Protein AF-A0A562S0W4-F1 (afdb_monomer_lite)

Sequence (89 aa):
MEPKIIAKQILDFQKTLLNNFYTTHAAVQDQGEKITRQILDPLPQVPQQTKDLVHNWITTVRQGQEKVKKFQDESLNRMERFIQETPQN

Foldseek 3Di:
DVVLVVLVVVLVVVVVVVVVVLVVVLVVLVVVVVVCCVPPVPDPPDDPVNVVVVVVVSVVVVVVSVVVVVVSVVVSVVSVVVSVPDDDD

Structure (mmCIF, N/CA/C/O backbone):
data_AF-A0A562S0W4-F1
#
_entry.id   AF-A0A562S0W4-F1
#
loop_
_atom_site.group_PDB
_atom_site.id
_atom_site.type_symbol
_atom_site.label_atom_id
_atom_site.label_alt_id
_atom_site.label_comp_id
_atom_site.label_asym_id
_atom_site.label_entity_id
_atom_site.label_seq_id
_atom_site.pdbx_PDB_ins_code
_atom_site.Cartn_x
_atom_site.Cartn_y
_atom_site.Cartn_z
_atom_site.occupancy
_atom_site.B_iso_or_equiv
_atom_site.auth_seq_id
_atom_site.auth_comp_id
_atom_site.auth_asym_id
_atom_site.auth_atom_id
_atom_site.pdbx_PDB_model_num
ATOM 1 N N . MET A 1 1 ? 19.038 -3.954 -30.781 1.00 65.38 1 MET A N 1
ATOM 2 C CA . MET A 1 1 ? 17.951 -4.917 -30.455 1.00 65.38 1 MET A CA 1
ATOM 3 C C . MET A 1 1 ? 18.071 -5.502 -29.044 1.00 65.38 1 MET A C 1
ATOM 5 O O . MET A 1 1 ? 17.128 -5.338 -28.282 1.00 65.38 1 MET A O 1
ATOM 9 N N . GLU A 1 2 ? 19.208 -6.093 -28.660 1.00 83.62 2 GLU A N 1
ATOM 10 C CA . GLU A 1 2 ? 19.436 -6.701 -27.327 1.00 83.62 2 GLU A CA 1
ATOM 11 C C . GLU A 1 2 ? 19.112 -5.791 -26.115 1.00 83.62 2 GLU A C 1
ATOM 13 O O . GLU A 1 2 ? 18.322 -6.201 -25.264 1.00 83.62 2 GLU A O 1
ATOM 18 N N . PRO A 1 3 ? 19.587 -4.527 -26.030 1.00 85.38 3 PRO A N 1
ATOM 19 C CA . PRO A 1 3 ? 19.365 -3.711 -24.828 1.00 85.38 3 PRO A CA 1
ATOM 20 C C . PRO A 1 3 ? 17.890 -3.379 -24.574 1.00 85.38 3 PRO A C 1
ATOM 22 O O . PRO A 1 3 ? 17.438 -3.353 -23.433 1.00 85.38 3 PRO A O 1
ATOM 25 N N . LYS A 1 4 ? 17.117 -3.160 -25.646 1.00 87.12 4 LYS A N 1
ATOM 26 C CA . LYS A 1 4 ? 15.680 -2.857 -25.574 1.00 87.12 4 LYS A CA 1
ATOM 27 C C . LYS A 1 4 ? 14.873 -4.074 -25.110 1.00 87.12 4 LYS A C 1
ATOM 29 O O . LYS A 1 4 ? 13.912 -3.916 -24.362 1.00 87.12 4 LYS A O 1
ATOM 34 N N . ILE A 1 5 ? 15.275 -5.276 -25.529 1.00 89.81 5 ILE A N 1
ATOM 35 C CA . ILE A 1 5 ? 14.658 -6.539 -25.100 1.00 89.81 5 ILE A CA 1
ATOM 36 C C . ILE A 1 5 ? 14.950 -6.789 -23.617 1.00 89.81 5 ILE A C 1
ATOM 38 O O . ILE A 1 5 ? 14.016 -7.029 -22.854 1.00 89.81 5 ILE A O 1
ATOM 42 N N . ILE A 1 6 ? 16.210 -6.646 -23.194 1.00 92.38 6 ILE A N 1
ATOM 43 C CA . ILE A 1 6 ? 16.618 -6.804 -21.789 1.00 92.38 6 ILE A CA 1
ATOM 44 C C . ILE A 1 6 ? 15.893 -5.787 -20.896 1.00 92.38 6 ILE A C 1
ATOM 46 O O . ILE A 1 6 ? 15.320 -6.157 -19.872 1.00 92.38 6 ILE A O 1
ATOM 50 N N . ALA A 1 7 ? 15.845 -4.512 -21.300 1.00 92.62 7 ALA A N 1
ATOM 51 C CA . ALA A 1 7 ? 15.137 -3.472 -20.554 1.00 92.62 7 ALA A CA 1
ATOM 52 C C . ALA A 1 7 ? 13.641 -3.788 -20.396 1.00 92.62 7 ALA A C 1
ATOM 54 O O . ALA A 1 7 ? 13.086 -3.619 -19.309 1.00 92.62 7 ALA A O 1
ATOM 55 N N . LYS A 1 8 ? 12.992 -4.295 -21.454 1.00 93.50 8 LYS A N 1
ATOM 56 C CA . LYS A 1 8 ? 11.591 -4.725 -21.395 1.00 93.50 8 LYS A CA 1
ATOM 57 C C . LYS A 1 8 ? 11.391 -5.892 -20.424 1.00 93.50 8 LYS A C 1
ATOM 59 O O . LYS A 1 8 ? 10.488 -5.832 -19.599 1.00 93.50 8 LYS A O 1
ATOM 64 N N . GLN A 1 9 ? 12.249 -6.910 -20.471 1.00 95.12 9 GLN A N 1
ATOM 65 C CA . GLN A 1 9 ? 12.167 -8.061 -19.564 1.00 95.12 9 GLN A CA 1
ATOM 66 C C . GLN A 1 9 ? 12.324 -7.656 -18.091 1.00 95.12 9 GLN A C 1
ATOM 68 O O . GLN A 1 9 ? 11.560 -8.115 -17.243 1.00 95.12 9 GLN A O 1
ATOM 73 N N . ILE A 1 10 ? 13.272 -6.762 -17.785 1.00 95.44 10 ILE A N 1
ATOM 74 C CA . ILE A 1 10 ? 13.457 -6.225 -16.429 1.00 95.44 10 ILE A CA 1
ATOM 75 C C . ILE A 1 10 ? 12.208 -5.460 -15.979 1.00 95.44 10 ILE A C 1
ATOM 77 O O . ILE A 1 10 ? 11.756 -5.635 -14.846 1.00 95.44 10 ILE A O 1
ATOM 81 N N . LEU 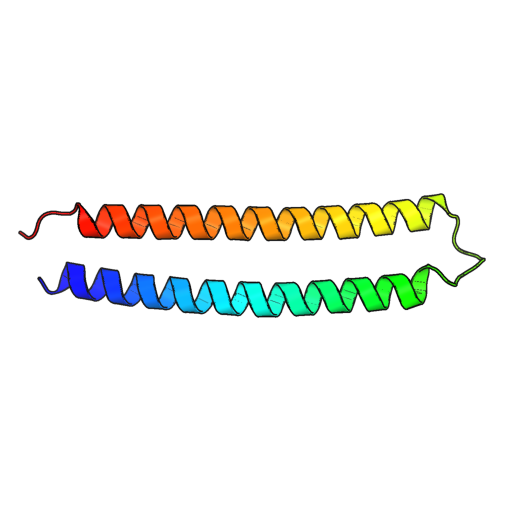A 1 11 ? 11.625 -4.641 -16.858 1.00 96.19 11 LEU A N 1
ATOM 82 C CA . LEU A 1 11 ? 10.412 -3.891 -16.547 1.00 96.19 11 LEU A CA 1
ATOM 83 C C . LEU A 1 11 ? 9.214 -4.816 -16.285 1.00 96.19 11 LEU A C 1
ATOM 85 O O . LEU A 1 11 ? 8.485 -4.609 -15.316 1.00 96.19 11 LEU A O 1
ATOM 89 N N . ASP A 1 12 ? 9.020 -5.847 -17.107 1.00 96.25 12 ASP A N 1
ATOM 90 C CA . ASP A 1 12 ? 7.934 -6.820 -16.942 1.00 96.25 12 ASP A CA 1
ATOM 91 C C . ASP A 1 12 ? 8.089 -7.618 -15.634 1.00 96.25 12 ASP A C 1
ATOM 93 O O . ASP A 1 12 ? 7.113 -7.851 -14.908 1.00 96.25 12 ASP A O 1
ATOM 97 N N . PHE A 1 13 ? 9.329 -7.956 -15.267 1.00 96.88 13 PHE A N 1
ATOM 98 C CA . PHE A 1 13 ? 9.647 -8.547 -13.969 1.00 96.88 13 PHE A CA 1
ATOM 99 C C . PHE A 1 13 ? 9.300 -7.604 -12.807 1.00 96.88 13 PHE A C 1
ATOM 101 O O . PHE A 1 13 ? 8.600 -8.008 -11.877 1.00 96.88 13 PHE A O 1
ATOM 108 N N . GLN A 1 14 ? 9.718 -6.335 -12.872 1.00 95.69 14 GLN A N 1
ATOM 109 C CA . GLN A 1 14 ? 9.403 -5.330 -11.850 1.00 95.69 14 GLN A CA 1
ATOM 110 C C . GLN A 1 14 ? 7.894 -5.110 -11.702 1.00 95.69 14 GLN A C 1
ATOM 112 O O . GLN A 1 14 ? 7.397 -5.081 -10.577 1.00 95.69 14 GLN A O 1
ATOM 117 N N . LYS A 1 15 ? 7.153 -5.013 -12.814 1.00 96.38 15 LYS A N 1
ATOM 118 C CA . LYS A 1 15 ? 5.682 -4.931 -12.813 1.00 96.38 15 LYS A CA 1
ATOM 119 C C . LYS A 1 15 ? 5.064 -6.105 -12.061 1.00 96.38 15 LYS A C 1
ATOM 121 O O . LYS A 1 15 ? 4.226 -5.906 -11.184 1.00 96.38 15 LYS A O 1
ATOM 126 N N . THR A 1 16 ? 5.496 -7.322 -12.382 1.00 97.06 16 THR A N 1
ATOM 127 C CA . THR A 1 16 ? 4.991 -8.546 -11.748 1.00 97.06 16 THR A CA 1
ATOM 128 C C . THR A 1 16 ? 5.277 -8.557 -10.249 1.00 97.06 16 THR A C 1
ATOM 130 O O . THR A 1 16 ? 4.365 -8.759 -9.447 1.00 97.06 16 THR A O 1
ATOM 133 N N . LEU A 1 17 ? 6.525 -8.284 -9.857 1.00 96.88 17 LEU A N 1
ATOM 134 C CA . LEU A 1 17 ? 6.922 -8.241 -8.451 1.00 96.88 17 LEU A CA 1
ATOM 135 C C . LEU A 1 17 ? 6.133 -7.201 -7.654 1.00 96.88 17 LEU A C 1
ATOM 137 O O . LEU A 1 17 ? 5.607 -7.523 -6.591 1.00 96.88 17 LEU A O 1
ATOM 141 N N . LEU A 1 18 ? 6.044 -5.968 -8.158 1.00 95.50 18 LEU A N 1
ATOM 142 C CA . LEU A 1 18 ? 5.375 -4.871 -7.460 1.00 95.50 18 LEU A CA 1
ATOM 143 C C . LEU A 1 18 ? 3.864 -5.107 -7.348 1.00 95.50 18 LEU A C 1
ATOM 145 O O . LEU A 1 18 ? 3.290 -4.843 -6.294 1.00 95.50 18 LEU A O 1
ATOM 149 N N . ASN A 1 19 ? 3.227 -5.673 -8.378 1.00 95.56 19 ASN A N 1
ATOM 150 C CA . ASN A 1 19 ? 1.810 -6.042 -8.321 1.00 95.56 19 ASN A CA 1
ATOM 151 C C . ASN A 1 19 ? 1.539 -7.144 -7.291 1.00 95.56 19 ASN A C 1
ATOM 153 O O . ASN A 1 19 ? 0.592 -7.036 -6.507 1.00 95.56 19 ASN A O 1
ATOM 157 N N . ASN A 1 20 ? 2.378 -8.181 -7.256 1.00 95.88 20 ASN A N 1
ATOM 158 C CA . ASN A 1 20 ? 2.249 -9.256 -6.275 1.00 95.88 20 ASN A CA 1
ATOM 159 C C . ASN A 1 20 ? 2.484 -8.736 -4.855 1.00 95.88 20 ASN A C 1
ATOM 161 O O . ASN A 1 20 ? 1.694 -9.018 -3.956 1.00 95.88 20 ASN A O 1
ATOM 165 N N . PHE A 1 21 ? 3.529 -7.926 -4.662 1.00 94.69 21 PHE A N 1
ATOM 166 C CA . PHE A 1 21 ? 3.814 -7.285 -3.382 1.00 94.69 21 PHE A CA 1
ATOM 167 C C . PHE A 1 21 ? 2.636 -6.428 -2.913 1.00 94.69 21 PHE A C 1
ATOM 169 O O . PHE A 1 21 ? 2.185 -6.587 -1.781 1.00 94.69 21 PHE A O 1
ATOM 176 N N . TYR A 1 22 ? 2.097 -5.571 -3.785 1.00 95.31 22 TYR A N 1
ATOM 177 C CA . TYR A 1 22 ? 0.947 -4.733 -3.459 1.00 95.31 22 TYR A CA 1
ATOM 178 C C . TYR A 1 22 ? -0.271 -5.561 -3.050 1.00 95.31 22 TYR A C 1
ATOM 180 O O . TYR A 1 22 ? -0.902 -5.255 -2.043 1.00 95.31 22 TYR A O 1
ATOM 188 N N . THR A 1 23 ? -0.578 -6.61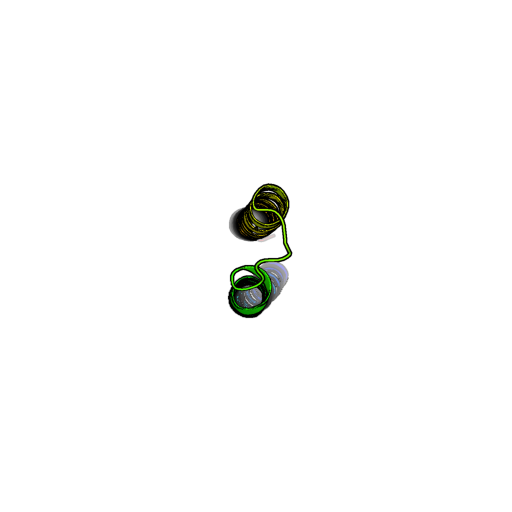7 -3.805 1.00 95.06 23 THR A N 1
ATOM 189 C CA . THR A 1 23 ? -1.730 -7.491 -3.542 1.00 95.06 23 THR A CA 1
ATOM 190 C C . THR A 1 23 ? -1.607 -8.166 -2.178 1.00 95.06 23 THR A C 1
ATOM 192 O O . THR A 1 23 ? -2.532 -8.105 -1.370 1.00 95.06 23 THR A O 1
ATOM 195 N N . THR A 1 24 ? -0.443 -8.751 -1.882 1.00 96.56 24 THR A N 1
ATOM 196 C CA . THR A 1 24 ? -0.176 -9.378 -0.581 1.00 96.56 24 THR A CA 1
ATOM 197 C C . THR A 1 24 ? -0.230 -8.355 0.550 1.00 96.56 24 THR A C 1
ATOM 199 O O . THR A 1 24 ? -0.856 -8.603 1.578 1.00 96.56 24 THR A O 1
ATOM 202 N N . HIS A 1 25 ? 0.381 -7.186 0.361 1.00 93.75 25 HIS A N 1
ATOM 203 C CA . HIS A 1 25 ? 0.369 -6.119 1.356 1.00 93.75 25 HIS A CA 1
ATOM 204 C C . HIS A 1 25 ? -1.056 -5.610 1.633 1.00 93.75 25 HIS A C 1
ATOM 206 O O . HIS A 1 25 ? -1.420 -5.424 2.791 1.00 93.75 25 HIS A O 1
ATOM 212 N N . ALA A 1 26 ? -1.882 -5.433 0.594 1.00 95.44 26 ALA A N 1
ATOM 213 C CA . ALA A 1 26 ? -3.285 -5.034 0.727 1.00 95.44 26 ALA A CA 1
ATOM 214 C C . ALA A 1 26 ? -4.083 -6.053 1.541 1.00 95.44 26 ALA A C 1
ATOM 216 O O . ALA A 1 26 ? -4.767 -5.679 2.488 1.00 95.44 26 ALA A O 1
ATOM 217 N N . ALA A 1 27 ? -3.920 -7.344 1.241 1.00 96.00 27 ALA A N 1
ATOM 218 C CA . ALA A 1 27 ? -4.593 -8.406 1.979 1.00 96.00 27 ALA A CA 1
ATOM 219 C C . ALA A 1 27 ? -4.199 -8.428 3.468 1.00 96.00 27 ALA A C 1
ATOM 221 O O . ALA A 1 27 ? -5.065 -8.559 4.335 1.00 96.00 27 ALA A O 1
ATOM 222 N N . VAL A 1 28 ? -2.907 -8.259 3.778 1.00 96.12 28 VAL A N 1
ATOM 223 C CA . VAL A 1 28 ? -2.419 -8.175 5.166 1.00 96.12 28 VAL A CA 1
ATOM 224 C C . VAL A 1 28 ? -3.010 -6.962 5.879 1.00 96.12 28 VAL A C 1
ATOM 226 O O . VAL A 1 28 ? -3.454 -7.078 7.021 1.00 96.12 28 VAL A O 1
ATOM 229 N N . GLN A 1 29 ? -3.050 -5.810 5.212 1.00 95.06 29 GLN A N 1
ATOM 230 C CA . GLN A 1 29 ? -3.605 -4.591 5.784 1.00 95.06 29 GLN A CA 1
ATOM 231 C C . GLN A 1 29 ? -5.114 -4.712 6.044 1.00 95.06 29 GLN A C 1
ATOM 233 O O . GLN A 1 29 ? -5.571 -4.341 7.125 1.00 95.06 29 GLN A O 1
ATOM 238 N N . ASP A 1 30 ? -5.878 -5.286 5.112 1.00 95.19 30 ASP A N 1
ATOM 239 C CA . ASP A 1 30 ? -7.315 -5.527 5.279 1.00 95.19 30 ASP A CA 1
ATOM 240 C C . ASP A 1 30 ? -7.597 -6.500 6.433 1.00 95.19 30 ASP A C 1
ATOM 242 O O . ASP A 1 30 ? -8.497 -6.275 7.251 1.00 95.19 30 ASP A O 1
ATOM 246 N N . GLN A 1 31 ? -6.798 -7.565 6.557 1.00 96.62 31 GLN A N 1
ATOM 247 C CA . GLN A 1 31 ? -6.908 -8.491 7.681 1.00 96.62 31 GLN A CA 1
ATOM 248 C C . GLN A 1 31 ? -6.545 -7.815 9.012 1.00 96.62 31 GLN A C 1
ATOM 250 O O . GLN A 1 31 ? -7.251 -7.998 10.007 1.00 96.62 31 GLN A O 1
ATOM 255 N N . GLY A 1 32 ? -5.482 -7.009 9.031 1.00 95.62 32 GLY A N 1
ATOM 256 C CA . GLY A 1 32 ? -5.050 -6.240 10.197 1.00 95.62 32 GLY A CA 1
ATOM 257 C C . GLY A 1 32 ? -6.098 -5.227 10.659 1.00 95.62 32 GLY A C 1
ATOM 258 O O . GLY A 1 32 ? -6.375 -5.139 11.856 1.00 95.62 32 GLY A O 1
ATOM 259 N N . GLU A 1 33 ? -6.750 -4.521 9.731 1.00 95.31 33 GLU A N 1
ATOM 260 C CA . GLU A 1 33 ? -7.885 -3.650 10.048 1.00 95.31 33 GLU A CA 1
ATOM 261 C C . GLU A 1 33 ? -9.025 -4.437 10.685 1.00 95.31 33 GLU A C 1
ATOM 263 O O . GLU A 1 33 ? -9.549 -4.027 11.722 1.00 95.31 33 GLU A O 1
ATOM 268 N N . LYS A 1 34 ? -9.407 -5.568 10.086 1.00 96.25 34 LYS A N 1
ATOM 269 C CA . LYS A 1 34 ? -10.502 -6.388 10.604 1.00 96.25 34 LYS A CA 1
ATOM 270 C C . LYS A 1 34 ? -10.226 -6.833 12.039 1.00 96.25 34 LYS A C 1
ATOM 272 O O . LYS A 1 34 ? -11.095 -6.669 12.892 1.00 96.25 34 LYS A O 1
ATOM 277 N N . ILE A 1 35 ? -9.024 -7.344 12.310 1.00 97.19 35 ILE A N 1
ATOM 278 C CA . ILE A 1 35 ? -8.602 -7.744 13.661 1.00 97.19 35 ILE A CA 1
ATOM 279 C C . ILE A 1 35 ? -8.617 -6.536 14.604 1.00 97.19 35 ILE A C 1
ATOM 281 O O . ILE A 1 35 ? -9.146 -6.627 15.709 1.00 97.19 35 ILE A O 1
ATOM 285 N N . THR A 1 36 ? -8.096 -5.388 14.161 1.00 95.19 36 THR A N 1
ATOM 286 C CA . THR A 1 36 ? -8.068 -4.162 14.972 1.00 95.19 36 THR A CA 1
ATOM 287 C C . THR A 1 36 ? -9.474 -3.735 15.380 1.00 95.19 36 THR A C 1
ATOM 289 O O . THR A 1 36 ? -9.711 -3.486 16.558 1.00 95.19 36 THR A O 1
ATOM 292 N N . ARG A 1 37 ? -10.429 -3.717 14.444 1.00 94.25 37 ARG A N 1
ATOM 293 C CA . ARG A 1 37 ? -11.840 -3.403 14.725 1.00 94.25 37 ARG A CA 1
ATOM 294 C C . ARG A 1 37 ? -12.481 -4.424 15.662 1.00 94.25 37 ARG A C 1
ATOM 296 O O . ARG A 1 37 ? -13.116 -4.044 16.638 1.00 94.25 37 ARG A O 1
ATOM 303 N N . GLN A 1 38 ? -12.254 -5.717 15.420 1.00 96.19 38 GLN A N 1
ATOM 304 C CA . GLN A 1 38 ? -12.769 -6.798 16.270 1.00 96.19 38 GLN A CA 1
ATOM 305 C C . GLN A 1 38 ? -12.282 -6.705 17.720 1.00 96.19 38 GLN A C 1
ATOM 307 O O . GLN A 1 38 ? -13.022 -7.076 18.626 1.00 96.19 38 GLN A O 1
ATOM 312 N N . ILE A 1 39 ? -11.057 -6.222 17.942 1.00 93.81 39 ILE A N 1
ATOM 313 C CA . ILE A 1 39 ? -10.499 -6.039 19.284 1.00 93.81 39 ILE A CA 1
ATOM 314 C C . ILE A 1 39 ? -10.959 -4.717 19.897 1.00 93.81 39 ILE A C 1
ATOM 316 O O . ILE A 1 39 ? -11.321 -4.695 21.065 1.00 93.81 39 ILE A O 1
ATOM 320 N N . LEU A 1 40 ? -10.926 -3.617 19.143 1.00 94.56 40 LEU A N 1
ATOM 321 C CA . LEU A 1 40 ? -11.108 -2.262 19.666 1.00 94.56 40 LEU A CA 1
ATOM 322 C C . LEU A 1 40 ? -12.577 -1.888 19.886 1.00 94.56 40 LEU A C 1
ATOM 324 O O . LEU A 1 40 ? -12.919 -1.274 20.900 1.00 94.56 40 LEU A O 1
ATOM 328 N N . ASP A 1 41 ? -13.443 -2.234 18.937 1.00 93.06 41 ASP A N 1
ATOM 329 C CA . ASP A 1 41 ? -14.826 -1.757 18.908 1.00 93.06 41 ASP A CA 1
ATOM 330 C C . ASP A 1 41 ? -15.652 -2.280 20.098 1.00 93.06 41 ASP A C 1
ATOM 332 O O . ASP A 1 41 ? -16.367 -1.472 20.705 1.00 93.06 41 ASP A O 1
ATOM 336 N N . PRO A 1 42 ? -15.515 -3.555 20.528 1.00 95.50 42 PRO A N 1
ATOM 337 C CA . PRO A 1 42 ? -16.278 -4.084 21.656 1.00 95.50 42 PRO A CA 1
ATOM 338 C C . PRO A 1 42 ? -15.850 -3.552 23.025 1.00 95.50 42 PRO A C 1
ATOM 340 O O . PRO A 1 42 ? -16.583 -3.766 23.985 1.00 95.50 42 PRO A O 1
ATOM 343 N N . LEU A 1 43 ? -14.687 -2.899 23.159 1.00 94.75 43 LEU A N 1
ATOM 344 C CA . LEU A 1 43 ? -14.168 -2.486 24.467 1.00 94.75 43 LEU A CA 1
ATOM 345 C C . LEU A 1 43 ? -14.936 -1.265 24.999 1.00 94.75 43 LEU A C 1
ATOM 347 O O . LEU A 1 43 ? -14.791 -0.171 24.436 1.00 94.75 43 LEU A O 1
ATOM 351 N N . PRO A 1 44 ? -15.728 -1.398 26.082 1.00 91.50 44 PRO A N 1
ATOM 352 C CA . PRO A 1 44 ? -16.491 -0.280 26.640 1.00 91.50 44 PRO A CA 1
ATOM 353 C C . PRO A 1 44 ? -15.600 0.757 27.337 1.00 91.50 44 PRO A C 1
ATOM 355 O O . PRO A 1 44 ? -15.973 1.920 27.428 1.00 91.50 44 PRO A O 1
ATOM 358 N N . GLN A 1 45 ? -14.411 0.360 27.803 1.00 93.94 45 GLN A N 1
ATOM 359 C CA . GLN A 1 45 ? -13.459 1.242 28.485 1.00 93.94 45 GLN A CA 1
ATOM 360 C C . GLN A 1 45 ? -12.688 2.177 27.544 1.00 93.94 45 GLN A C 1
ATOM 362 O O . GLN A 1 45 ? -11.987 3.070 28.016 1.00 93.94 45 GLN A O 1
ATOM 367 N N . VAL A 1 46 ? -12.773 1.967 26.227 1.00 94.44 46 VAL A N 1
ATOM 368 C CA . VAL A 1 46 ? -12.097 2.824 25.249 1.00 94.44 46 VAL A CA 1
ATOM 369 C C . VAL A 1 46 ? -13.042 3.957 24.842 1.00 94.44 46 VAL A C 1
ATOM 371 O O . VAL A 1 46 ? -14.108 3.674 24.289 1.00 94.44 46 VAL A O 1
ATOM 374 N N . PRO A 1 47 ? -12.665 5.232 25.059 1.00 95.81 47 PRO A N 1
ATOM 375 C CA . PRO A 1 47 ? -13.480 6.372 24.650 1.00 95.81 47 PRO A CA 1
ATOM 376 C C . PRO A 1 47 ? -13.753 6.376 23.142 1.00 95.81 47 PRO A C 1
ATOM 378 O O . PRO A 1 47 ? -12.868 6.050 22.349 1.00 95.81 47 PRO A O 1
ATOM 381 N N . GLN A 1 48 ? -14.949 6.818 22.738 1.00 94.12 48 GLN A N 1
ATOM 382 C CA . GLN A 1 48 ? -15.351 6.851 21.325 1.00 94.12 48 GLN A CA 1
ATOM 383 C C . GLN A 1 48 ? -14.375 7.656 20.456 1.00 94.12 48 GLN A C 1
ATOM 385 O O . GLN A 1 48 ? -13.943 7.172 19.418 1.00 94.12 48 GLN A O 1
ATOM 390 N N . GLN A 1 49 ? -13.930 8.822 20.936 1.00 95.69 49 GLN A N 1
ATOM 391 C CA . GLN A 1 49 ? -12.939 9.653 20.244 1.00 95.69 49 GLN A CA 1
ATOM 392 C C . GLN A 1 49 ? -11.647 8.884 19.916 1.00 95.69 49 GLN A C 1
ATOM 394 O O . GLN A 1 49 ? -11.058 9.073 18.852 1.00 95.69 49 GLN A O 1
ATOM 399 N N . THR A 1 50 ? -11.200 8.004 20.815 1.00 94.81 50 THR A N 1
ATOM 400 C CA . THR A 1 50 ? -10.011 7.173 20.594 1.00 94.81 50 THR A CA 1
ATOM 401 C C . THR A 1 5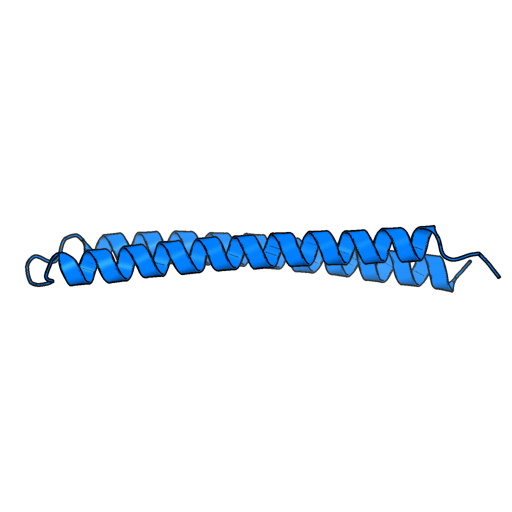0 ? -10.272 6.113 19.525 1.00 94.81 50 THR A C 1
ATOM 403 O O . THR A 1 50 ? -9.402 5.872 18.690 1.00 94.81 50 THR A O 1
ATOM 406 N N . LYS A 1 51 ? -11.468 5.508 19.505 1.00 95.44 51 LYS A N 1
ATOM 407 C CA . LYS A 1 51 ? -11.871 4.563 18.448 1.00 95.44 51 LYS A CA 1
ATOM 408 C C . LYS A 1 51 ? -11.889 5.248 17.081 1.00 95.44 51 LYS A C 1
ATOM 410 O O . LYS A 1 51 ? -11.277 4.746 16.140 1.00 95.44 51 LYS A O 1
ATOM 415 N N . ASP A 1 52 ? -12.486 6.434 17.012 1.00 95.56 52 ASP A N 1
ATOM 416 C CA . ASP A 1 52 ? -12.572 7.229 15.786 1.00 95.56 52 ASP A CA 1
ATOM 417 C C . ASP A 1 52 ? -11.178 7.618 15.269 1.00 95.56 52 ASP A C 1
ATOM 419 O O . ASP A 1 52 ? -10.911 7.531 14.071 1.00 95.56 52 ASP A O 1
ATOM 423 N N . LEU A 1 53 ? -10.248 7.983 16.163 1.00 97.25 53 LEU A N 1
ATOM 424 C CA . LEU A 1 53 ? -8.859 8.271 15.795 1.00 97.25 53 LEU A CA 1
ATOM 425 C C . LEU A 1 53 ? -8.183 7.061 15.132 1.00 97.25 53 LEU A C 1
ATOM 427 O O . LEU A 1 53 ? -7.532 7.214 14.097 1.00 97.25 53 LEU A O 1
ATOM 431 N N . VAL A 1 54 ? -8.354 5.861 15.694 1.00 96.38 54 VAL A N 1
ATOM 432 C CA . VAL A 1 54 ? -7.785 4.628 15.126 1.00 96.38 54 VAL A CA 1
ATOM 433 C C . VAL A 1 54 ? -8.428 4.298 13.779 1.00 96.38 54 VAL A C 1
ATOM 435 O O . VAL A 1 54 ? -7.720 3.967 12.829 1.00 96.38 54 VAL A O 1
ATOM 438 N N . HIS A 1 55 ? -9.751 4.426 13.651 1.00 95.31 55 HIS A N 1
ATOM 439 C CA . HIS A 1 55 ? -10.454 4.189 12.384 1.00 95.31 55 HIS A CA 1
ATOM 440 C C . HIS A 1 55 ? -10.028 5.179 11.289 1.00 95.31 55 HIS A C 1
ATOM 442 O O . HIS A 1 55 ? -9.831 4.784 10.134 1.00 95.31 55 HIS A O 1
ATOM 448 N N . ASN A 1 56 ? -9.825 6.447 11.646 1.00 97.06 56 ASN A N 1
ATOM 449 C CA . ASN A 1 56 ? -9.308 7.467 10.735 1.00 97.06 56 ASN A CA 1
ATOM 450 C C . ASN A 1 56 ? -7.863 7.173 10.320 1.00 97.06 56 ASN A C 1
ATOM 452 O O . ASN A 1 56 ? -7.514 7.320 9.145 1.00 97.06 56 ASN A O 1
ATOM 456 N N . TRP A 1 57 ? -7.027 6.712 11.254 1.00 97.12 57 TRP A N 1
ATOM 457 C CA . TRP A 1 57 ? -5.661 6.294 10.953 1.00 97.12 57 TRP A CA 1
ATOM 458 C C . TRP A 1 57 ? -5.638 5.113 9.976 1.00 97.12 57 TRP A C 1
ATOM 460 O O . TRP A 1 57 ? -4.990 5.204 8.937 1.00 97.12 57 TRP A O 1
ATOM 470 N N . ILE A 1 58 ? -6.421 4.064 10.234 1.00 95.56 58 ILE A N 1
ATOM 471 C CA . ILE A 1 58 ? -6.589 2.911 9.336 1.00 95.56 58 ILE A CA 1
ATOM 472 C C . ILE A 1 58 ? -6.995 3.360 7.923 1.00 95.56 58 ILE A C 1
ATOM 474 O O . ILE A 1 58 ? -6.388 2.954 6.929 1.00 95.56 58 ILE A O 1
ATOM 478 N N . THR A 1 59 ? -7.985 4.252 7.829 1.00 95.12 59 THR A N 1
ATOM 479 C CA . THR A 1 59 ? -8.449 4.811 6.550 1.00 95.12 59 THR A CA 1
ATOM 480 C C . THR A 1 59 ? -7.337 5.583 5.838 1.00 95.12 59 THR A C 1
ATOM 482 O O . THR A 1 59 ? -7.142 5.430 4.633 1.00 95.12 59 THR A O 1
ATOM 485 N N . THR A 1 60 ? -6.560 6.371 6.582 1.00 97.00 60 THR A N 1
ATOM 486 C CA . THR A 1 60 ? -5.420 7.129 6.049 1.00 97.00 60 THR A CA 1
ATOM 487 C C . THR A 1 60 ? -4.334 6.201 5.506 1.00 97.00 60 THR A C 1
ATOM 489 O O . THR A 1 60 ? -3.810 6.444 4.419 1.00 97.00 60 THR A O 1
ATOM 492 N N . VAL A 1 61 ? -4.016 5.112 6.215 1.00 94.62 61 VAL A N 1
ATOM 493 C CA . VAL A 1 61 ? -3.037 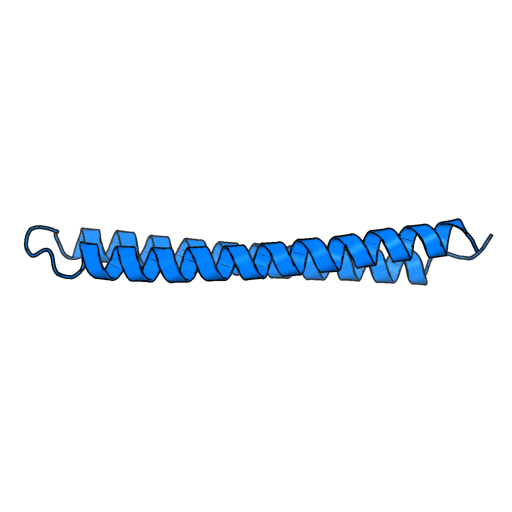4.115 5.752 1.00 94.62 61 VAL A CA 1
ATOM 494 C C . VAL A 1 61 ? -3.531 3.430 4.473 1.00 94.62 61 VAL A C 1
ATOM 496 O O . VAL A 1 61 ? -2.753 3.289 3.530 1.00 94.62 61 VAL A O 1
ATOM 499 N N . ARG A 1 62 ? -4.825 3.083 4.371 1.00 94.88 62 ARG A N 1
ATOM 500 C CA . ARG A 1 62 ? -5.424 2.530 3.135 1.00 94.88 62 ARG A CA 1
ATOM 501 C C . ARG A 1 62 ? -5.267 3.484 1.954 1.00 94.88 62 ARG A C 1
ATOM 503 O O . ARG A 1 62 ? -4.737 3.099 0.915 1.00 94.88 62 ARG A O 1
ATOM 510 N N . GLN A 1 63 ? -5.636 4.749 2.136 1.00 95.62 63 GLN A N 1
ATOM 511 C CA . GLN A 1 63 ? -5.463 5.770 1.101 1.00 95.62 63 GLN A CA 1
ATOM 512 C C . GLN A 1 63 ? -3.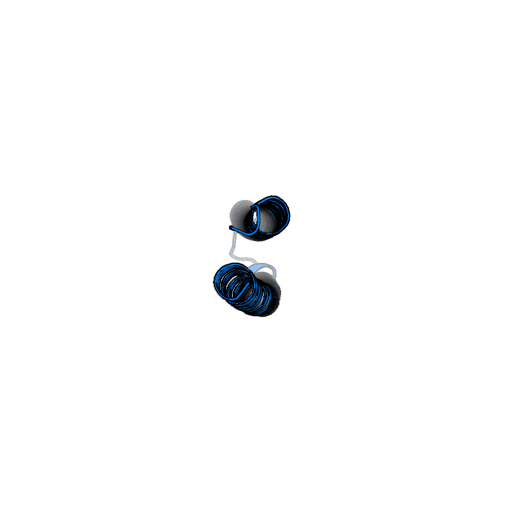987 5.964 0.719 1.00 95.62 63 GLN A C 1
ATOM 514 O O . GLN A 1 63 ? -3.665 6.197 -0.446 1.00 95.62 63 GLN A O 1
ATOM 519 N N . GLY A 1 64 ? -3.072 5.884 1.690 1.00 95.62 64 GLY A N 1
ATOM 520 C CA . GLY A 1 64 ? -1.630 5.942 1.449 1.00 95.62 64 GLY A CA 1
ATOM 521 C C . GLY A 1 64 ? -1.152 4.798 0.557 1.00 95.62 64 GLY A C 1
ATOM 522 O O . GLY A 1 64 ? -0.459 5.035 -0.433 1.00 95.62 64 GLY A O 1
ATOM 523 N N . GLN A 1 65 ? -1.584 3.574 0.854 1.00 94.00 65 GLN A N 1
ATOM 524 C CA . GLN A 1 65 ? -1.284 2.399 0.044 1.00 94.00 65 GLN A CA 1
ATOM 525 C C . GLN A 1 65 ? -1.792 2.550 -1.405 1.00 94.00 65 GLN A C 1
ATOM 527 O O . GLN A 1 65 ? -1.051 2.270 -2.349 1.00 94.00 65 GLN A O 1
ATOM 532 N N . GLU A 1 66 ? -3.024 3.019 -1.608 1.00 95.75 66 GLU A N 1
ATOM 533 C CA . GLU A 1 66 ? -3.582 3.267 -2.948 1.00 95.75 66 GLU A CA 1
ATOM 534 C C . GLU A 1 66 ? -2.772 4.309 -3.732 1.00 95.75 66 GLU A C 1
ATOM 536 O O . GLU A 1 66 ? -2.468 4.115 -4.912 1.00 95.75 66 GLU A O 1
ATOM 541 N N . LYS A 1 67 ? -2.356 5.396 -3.069 1.00 96.81 67 LYS A N 1
ATOM 542 C CA . LYS A 1 67 ? -1.493 6.420 -3.677 1.00 96.81 67 LYS A CA 1
ATOM 543 C C . LYS A 1 67 ? -0.147 5.841 -4.110 1.00 96.81 67 LYS A C 1
ATOM 545 O O . LYS A 1 67 ? 0.314 6.158 -5.205 1.00 96.81 67 LYS A O 1
ATOM 550 N N . VAL A 1 68 ? 0.461 4.977 -3.292 1.00 93.88 68 VAL A N 1
ATOM 551 C CA . VAL A 1 68 ? 1.714 4.286 -3.640 1.00 93.88 68 VAL A CA 1
ATOM 552 C C . VAL A 1 68 ? 1.527 3.414 -4.880 1.00 93.88 68 VAL A C 1
ATOM 554 O O . VAL A 1 68 ? 2.339 3.503 -5.799 1.00 93.88 68 VAL A O 1
ATOM 557 N N . LYS A 1 69 ? 0.443 2.631 -4.958 1.00 95.81 69 LYS A N 1
ATOM 558 C CA . LYS A 1 69 ? 0.153 1.799 -6.138 1.00 95.81 69 LYS A CA 1
ATOM 559 C C . LYS A 1 69 ? -0.011 2.625 -7.397 1.00 95.81 69 LYS A C 1
ATOM 561 O O . LYS A 1 69 ? 0.624 2.335 -8.405 1.00 95.81 69 LYS A O 1
ATOM 566 N N . LYS A 1 70 ? -0.814 3.685 -7.319 1.00 97.06 70 LYS A N 1
ATOM 567 C CA . LYS A 1 70 ? -1.025 4.599 -8.440 1.00 97.06 70 LYS A CA 1
ATOM 568 C C . LYS A 1 70 ? 0.300 5.195 -8.921 1.00 97.06 70 LYS A C 1
ATOM 570 O O . LYS A 1 70 ? 0.585 5.178 -10.114 1.00 97.06 70 LYS A O 1
ATOM 575 N N . PHE A 1 71 ? 1.137 5.664 -7.997 1.00 96.81 71 PHE A N 1
ATOM 576 C CA . PHE A 1 71 ? 2.451 6.208 -8.330 1.00 96.81 71 PHE A CA 1
ATOM 577 C C . PHE A 1 71 ? 3.380 5.167 -8.979 1.00 96.81 71 PHE A C 1
ATOM 579 O O . PHE A 1 71 ? 4.082 5.485 -9.944 1.00 96.81 71 PHE A O 1
ATOM 586 N N . GLN A 1 72 ? 3.389 3.929 -8.472 1.00 96.00 72 GLN A N 1
ATOM 587 C CA . GLN A 1 72 ? 4.155 2.824 -9.055 1.00 96.00 72 GLN A CA 1
ATOM 588 C C . GLN A 1 72 ? 3.688 2.519 -10.482 1.00 96.00 72 GLN A C 1
ATOM 590 O O . GLN A 1 72 ? 4.518 2.489 -11.389 1.00 96.00 72 GLN A O 1
ATOM 595 N N . ASP A 1 73 ? 2.379 2.380 -10.701 1.00 96.12 73 ASP A N 1
ATOM 596 C CA . ASP A 1 73 ? 1.799 2.093 -12.018 1.00 96.12 73 ASP A CA 1
ATOM 597 C C . ASP A 1 73 ? 2.122 3.188 -13.032 1.00 96.12 73 ASP A C 1
ATOM 599 O O . ASP A 1 73 ? 2.586 2.914 -14.138 1.00 96.12 73 ASP A O 1
ATOM 603 N N . GLU A 1 74 ? 1.948 4.450 -12.642 1.00 97.38 74 GLU A N 1
ATOM 604 C CA . GLU A 1 74 ? 2.300 5.585 -13.488 1.00 97.38 74 GLU A CA 1
ATOM 605 C C . GLU A 1 74 ? 3.796 5.602 -13.833 1.00 97.38 74 GLU A C 1
ATOM 607 O O . GLU A 1 74 ? 4.166 5.907 -14.969 1.00 97.38 74 GLU A O 1
ATOM 612 N N . SER A 1 75 ? 4.664 5.263 -12.876 1.00 95.12 75 SER A N 1
ATOM 613 C CA . SER A 1 75 ? 6.116 5.210 -13.083 1.00 95.12 75 SER A CA 1
ATOM 614 C C . SER A 1 75 ? 6.521 4.081 -14.029 1.00 95.12 75 SER A C 1
ATOM 616 O O . SER A 1 75 ? 7.299 4.314 -14.954 1.00 95.12 75 SER A O 1
ATOM 618 N N . LEU A 1 76 ? 5.955 2.886 -13.854 1.00 95.38 76 LEU A N 1
ATOM 619 C CA . LEU A 1 76 ? 6.199 1.732 -14.722 1.00 95.38 76 LEU A CA 1
ATOM 620 C C . LEU A 1 76 ? 5.697 1.995 -16.148 1.00 95.38 76 LEU A C 1
ATOM 622 O O . LEU A 1 76 ? 6.406 1.704 -17.109 1.00 95.38 76 LEU A O 1
ATOM 626 N N . ASN A 1 77 ? 4.531 2.629 -16.298 1.00 95.94 77 ASN A N 1
ATOM 627 C CA . ASN A 1 77 ? 3.988 3.019 -17.602 1.00 95.94 77 ASN A CA 1
ATOM 628 C C . ASN A 1 77 ? 4.828 4.111 -18.284 1.00 95.94 77 ASN A C 1
ATOM 630 O O . ASN A 1 77 ? 4.978 4.118 -19.506 1.00 95.94 77 ASN A O 1
ATOM 634 N N . ARG A 1 78 ? 5.399 5.055 -17.521 1.00 96.44 78 ARG A N 1
ATOM 635 C CA . ARG A 1 78 ? 6.375 6.020 -18.061 1.00 96.44 78 ARG A CA 1
ATOM 636 C C . ARG A 1 78 ? 7.630 5.318 -18.577 1.00 96.44 78 ARG A C 1
ATOM 638 O O . ARG A 1 78 ? 8.059 5.625 -19.684 1.00 96.44 78 ARG A O 1
ATOM 645 N N . MET A 1 79 ? 8.181 4.370 -17.818 1.00 94.88 79 MET A N 1
ATOM 646 C CA . MET A 1 79 ? 9.352 3.598 -18.251 1.00 94.88 79 MET A CA 1
ATOM 647 C C . MET A 1 79 ? 9.055 2.749 -19.489 1.00 94.88 79 MET A C 1
ATOM 649 O O . MET A 1 79 ? 9.875 2.693 -20.400 1.00 94.88 79 MET A O 1
ATOM 653 N N . GLU A 1 80 ? 7.870 2.145 -19.568 1.00 94.50 80 GLU A N 1
ATOM 654 C CA . GLU A 1 80 ? 7.448 1.39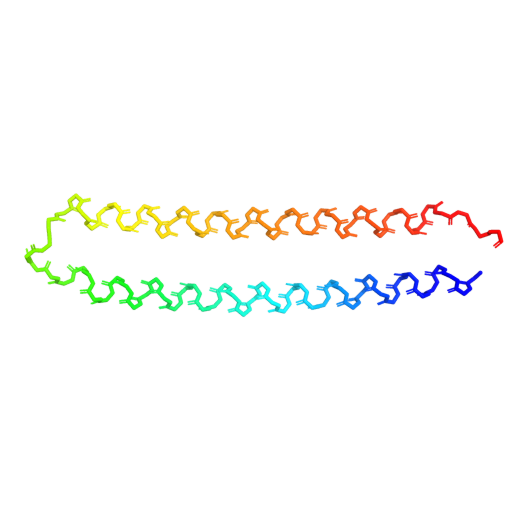5 -20.751 1.00 94.50 80 GLU A CA 1
ATOM 655 C C . GLU A 1 80 ? 7.425 2.271 -22.006 1.00 94.50 80 GLU A C 1
ATOM 657 O O . GLU A 1 80 ? 8.017 1.898 -23.020 1.00 94.50 80 GLU A O 1
ATOM 662 N N . ARG A 1 81 ? 6.801 3.453 -21.923 1.00 94.75 81 ARG A N 1
ATOM 663 C CA . ARG A 1 81 ? 6.779 4.420 -23.030 1.00 94.75 81 ARG A CA 1
ATOM 664 C C . ARG A 1 81 ? 8.186 4.843 -23.435 1.00 94.75 81 ARG A C 1
ATOM 666 O O . ARG A 1 81 ? 8.514 4.781 -24.613 1.00 94.75 81 ARG A O 1
ATOM 673 N N . PHE A 1 82 ? 9.045 5.157 -22.466 1.00 93.19 82 PHE A N 1
ATOM 674 C CA . PHE A 1 82 ? 10.438 5.518 -22.733 1.00 93.19 82 PHE A CA 1
ATOM 675 C C . PHE A 1 82 ? 11.194 4.416 -23.496 1.00 93.19 82 PHE A C 1
ATOM 677 O O . PHE A 1 82 ? 11.862 4.691 -24.494 1.00 93.19 82 PHE A O 1
ATOM 684 N N . ILE A 1 83 ? 11.058 3.152 -23.079 1.00 91.38 83 ILE A N 1
ATOM 685 C CA . ILE A 1 83 ? 11.673 2.013 -23.780 1.00 91.38 83 ILE A CA 1
ATOM 686 C C . ILE A 1 83 ? 11.114 1.895 -25.204 1.00 91.38 83 ILE A C 1
ATOM 688 O O . ILE A 1 83 ? 11.872 1.651 -26.145 1.00 91.38 83 ILE A O 1
ATOM 692 N N . GLN A 1 84 ? 9.801 2.064 -25.387 1.00 90.00 84 GLN A N 1
ATOM 693 C CA . GLN A 1 84 ? 9.151 1.993 -26.698 1.00 90.00 84 GLN A CA 1
ATOM 694 C C . GLN A 1 84 ? 9.634 3.101 -27.645 1.00 90.00 84 GLN A C 1
ATOM 696 O O . GLN A 1 84 ? 9.981 2.787 -28.786 1.00 90.00 84 GLN A O 1
ATOM 701 N N . GLU A 1 85 ? 9.735 4.336 -27.153 1.00 90.56 85 GLU A N 1
ATOM 702 C CA . GLU A 1 85 ? 10.151 5.539 -27.889 1.00 90.56 85 GLU A CA 1
ATOM 703 C C . GLU A 1 85 ? 11.661 5.586 -28.178 1.00 90.56 85 GLU A C 1
ATOM 705 O O . GLU A 1 85 ? 12.081 6.242 -29.129 1.00 90.56 85 GLU A O 1
ATOM 710 N N . THR A 1 86 ? 12.489 4.865 -27.410 1.00 86.12 86 THR A N 1
ATOM 711 C CA . THR A 1 86 ? 13.945 4.834 -27.625 1.00 86.12 86 THR A CA 1
ATOM 712 C C . THR A 1 86 ? 14.292 4.184 -28.983 1.00 86.12 86 THR A C 1
ATOM 714 O O . THR A 1 86 ? 13.918 3.015 -29.206 1.00 86.12 86 THR A O 1
ATOM 717 N N . PRO A 1 87 ? 15.013 4.897 -29.881 1.00 77.19 87 PRO A N 1
ATOM 718 C CA . PRO A 1 87 ? 15.429 4.391 -31.191 1.00 77.19 87 PRO A CA 1
ATOM 719 C C . PRO A 1 87 ? 16.356 3.175 -31.094 1.00 77.19 87 PRO A C 1
ATOM 721 O O . PRO A 1 87 ? 17.150 3.052 -30.162 1.00 77.19 87 PRO A O 1
ATOM 724 N N . GLN A 1 88 ? 16.269 2.273 -32.075 1.00 65.56 88 GLN A N 1
ATOM 725 C CA . GLN A 1 88 ? 17.235 1.186 -32.226 1.00 65.56 88 GLN A CA 1
ATOM 726 C C . GLN A 1 88 ? 18.450 1.705 -33.003 1.00 65.56 88 GLN A C 1
ATOM 728 O O . GLN A 1 88 ? 18.410 1.732 -34.229 1.00 65.56 88 GLN A O 1
ATOM 733 N N . ASN A 1 89 ? 19.497 2.115 -32.289 1.00 58.62 89 ASN A N 1
ATOM 734 C CA . ASN A 1 89 ? 20.839 2.225 -32.866 1.00 58.62 89 ASN A CA 1
ATOM 735 C C . ASN A 1 89 ? 21.581 0.894 -32.711 1.00 58.62 89 ASN A C 1
ATOM 737 O O . ASN A 1 89 ? 21.343 0.200 -31.688 1.00 58.62 89 ASN A O 1
#

Secondary structure (DSSP, 8-state):
-HHHHHHHHHHHHHHHHHHHHHHHHHHHHHHHHHHHHHHHTT-TTS-HHHHHHHHHHHHHHHHHHHHHHHHHHHHHHHHHHHHHHS---

Radius of gyration: 20.26 Å; chains: 1; bounding box: 37×19×61 Å

Organism: NCBI:txid622671

pLDDT: mean 93.44, std 6.48, range [58.62, 97.38]